Protein AF-A0A838WIP5-F1 (afdb_monomer_lite)

Secondary structure (DSSP, 8-state):
-HHHHHHHHHHTTTSS-HHHHHHHHHHHH----S--SB-TTHHHH---B-TT--SPPPPHHHHHH-TT---

Structure (mmCIF, N/CA/C/O backbone):
data_AF-A0A838WIP5-F1
#
_entry.id   AF-A0A838WIP5-F1
#
loop_
_atom_site.group_PDB
_atom_site.id
_atom_site.type_symbol
_atom_site.label_atom_id
_atom_site.label_alt_id
_atom_site.label_comp_id
_atom_site.label_asym_id
_atom_site.label_entity_id
_atom_site.label_seq_id
_atom_site.pdbx_PDB_ins_code
_atom_site.Cartn_x
_atom_site.Cartn_y
_atom_site.Cartn_z
_atom_site.occupancy
_atom_site.B_iso_or_equiv
_atom_site.auth_seq_id
_atom_site.auth_comp_id
_atom_site.auth_asym_id
_atom_site.auth_atom_id
_atom_site.pdbx_PDB_model_num
ATOM 1 N N . MET A 1 1 ? -11.889 -2.478 16.231 1.00 79.62 1 MET A N 1
ATOM 2 C CA . MET A 1 1 ? -10.689 -2.702 15.389 1.00 79.62 1 MET A CA 1
ATOM 3 C C . MET A 1 1 ? -10.283 -1.481 14.570 1.00 79.62 1 MET A C 1
ATOM 5 O O . MET A 1 1 ? -9.088 -1.267 14.458 1.00 79.62 1 MET A O 1
ATOM 9 N N . ALA A 1 2 ? -11.211 -0.675 14.033 1.00 91.12 2 ALA A N 1
ATOM 10 C CA . ALA A 1 2 ? -10.863 0.543 13.285 1.00 91.12 2 ALA A CA 1
ATOM 11 C C . ALA A 1 2 ? -9.978 1.523 14.086 1.00 91.12 2 ALA A C 1
ATOM 13 O O . ALA A 1 2 ? -8.933 1.921 13.591 1.00 91.12 2 ALA A O 1
ATOM 14 N N . GLU A 1 3 ? -10.313 1.794 15.353 1.00 94.12 3 GLU A N 1
ATOM 15 C CA . GLU A 1 3 ? -9.517 2.672 16.234 1.00 94.12 3 GLU A CA 1
ATOM 16 C C . GLU A 1 3 ? -8.066 2.207 16.435 1.00 94.12 3 GLU A C 1
ATOM 18 O O . GLU A 1 3 ? -7.141 3.007 16.395 1.00 94.12 3 GLU A O 1
ATOM 23 N N . LEU A 1 4 ? -7.833 0.898 16.587 1.00 93.75 4 LEU A N 1
ATOM 24 C CA . LEU A 1 4 ? -6.473 0.362 16.728 1.00 93.75 4 LEU A CA 1
ATOM 25 C C . LEU A 1 4 ? -5.664 0.524 15.434 1.00 93.75 4 LEU A C 1
ATOM 27 O O . LEU A 1 4 ? -4.458 0.757 15.482 1.00 93.75 4 LEU A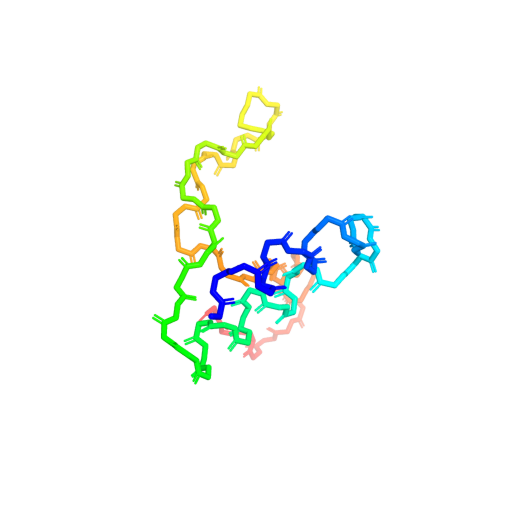 O 1
ATOM 31 N N . ARG A 1 5 ? -6.318 0.426 14.269 1.00 94.19 5 ARG A N 1
ATOM 32 C CA . ARG A 1 5 ? -5.674 0.703 12.976 1.00 94.19 5 ARG A CA 1
ATOM 33 C C . ARG A 1 5 ? -5.382 2.194 12.812 1.00 94.19 5 ARG A C 1
ATOM 35 O O . ARG A 1 5 ? -4.320 2.543 12.298 1.00 94.19 5 ARG A O 1
ATOM 42 N N . ASP A 1 6 ? -6.278 3.054 13.295 1.00 95.19 6 ASP A N 1
ATOM 43 C CA . ASP A 1 6 ? -6.110 4.509 13.314 1.00 95.19 6 ASP A CA 1
ATOM 44 C C . ASP A 1 6 ? -4.954 4.963 14.221 1.00 95.19 6 ASP A C 1
ATOM 46 O O . ASP A 1 6 ? -4.157 5.811 13.828 1.00 95.19 6 ASP A O 1
ATOM 50 N N . GLN A 1 7 ? -4.809 4.359 15.400 1.00 96.31 7 GLN A N 1
ATOM 51 C CA . GLN A 1 7 ? -3.666 4.597 16.284 1.00 96.31 7 GLN A CA 1
ATOM 52 C C . GLN A 1 7 ? -2.369 4.117 15.633 1.00 96.31 7 GLN A C 1
ATOM 54 O O . GLN A 1 7 ? -1.433 4.892 15.461 1.00 96.31 7 GLN A O 1
ATOM 59 N N . ARG A 1 8 ? -2.350 2.875 15.134 1.00 95.38 8 ARG A N 1
ATOM 60 C CA . ARG A 1 8 ? -1.163 2.287 14.503 1.00 95.38 8 ARG A CA 1
ATOM 61 C C . ARG A 1 8 ? -0.655 3.096 13.305 1.00 95.38 8 ARG A C 1
ATOM 63 O O . ARG A 1 8 ? 0.553 3.251 13.159 1.00 95.38 8 ARG A O 1
ATOM 70 N N . ARG A 1 9 ? -1.541 3.641 12.457 1.00 94.25 9 ARG A N 1
ATOM 71 C CA . ARG A 1 9 ? -1.110 4.493 11.327 1.00 94.25 9 ARG A CA 1
ATOM 72 C C . ARG A 1 9 ? -0.468 5.811 11.777 1.00 94.25 9 ARG A C 1
ATOM 74 O O . ARG A 1 9 ? 0.305 6.370 11.005 1.00 94.25 9 ARG A O 1
ATOM 81 N N . ARG A 1 10 ? -0.818 6.323 12.964 1.00 95.06 10 ARG A N 1
ATOM 82 C CA . ARG A 1 10 ? -0.254 7.558 13.529 1.00 95.06 10 ARG A CA 1
ATOM 83 C C . ARG A 1 10 ? 1.073 7.274 14.220 1.00 95.06 10 ARG A C 1
ATOM 85 O O . ARG A 1 10 ? 2.043 7.966 13.942 1.00 95.06 10 ARG A O 1
ATOM 92 N N . ASP A 1 11 ? 1.114 6.235 15.049 1.00 97.31 11 ASP A N 1
ATOM 93 C CA . ASP A 1 11 ? 2.298 5.875 15.836 1.00 97.31 11 ASP A CA 1
ATOM 94 C C . ASP A 1 11 ? 3.476 5.468 14.942 1.00 97.31 11 ASP A C 1
ATOM 96 O O . ASP A 1 11 ? 4.610 5.861 15.189 1.00 97.31 11 ASP A O 1
ATOM 100 N N . PHE A 1 12 ? 3.197 4.729 13.864 1.00 96.12 12 PHE A N 1
ATOM 101 C CA . PHE A 1 12 ? 4.202 4.245 12.911 1.00 96.12 12 PHE A CA 1
ATOM 102 C C . PHE A 1 12 ? 4.212 5.047 11.602 1.00 96.12 12 PHE A C 1
ATOM 104 O O . PHE A 1 12 ? 4.509 4.517 10.523 1.00 96.12 12 PHE A O 1
ATOM 111 N N . PHE A 1 13 ? 3.831 6.325 11.659 1.00 94.44 13 PHE A N 1
ATOM 112 C CA . PHE A 1 13 ? 3.850 7.184 10.482 1.00 94.44 13 PHE A CA 1
ATOM 113 C C . PHE A 1 13 ? 5.281 7.320 9.941 1.00 94.44 13 PHE A C 1
ATOM 115 O O . PHE A 1 13 ? 6.208 7.627 10.680 1.00 94.44 13 PHE A O 1
ATOM 122 N N . MET A 1 14 ? 5.452 7.078 8.637 1.00 92.62 14 MET A N 1
ATOM 123 C CA . MET A 1 14 ? 6.749 7.055 7.936 1.00 92.62 14 MET A CA 1
ATOM 124 C C . MET A 1 14 ? 7.758 5.994 8.409 1.00 92.62 14 MET A C 1
ATOM 126 O O . MET A 1 14 ? 8.878 5.968 7.911 1.00 92.62 14 MET A O 1
ATOM 130 N N . ASP A 1 15 ? 7.343 5.050 9.253 1.00 96.12 15 ASP A N 1
ATOM 131 C CA . ASP A 1 15 ? 8.208 3.983 9.777 1.00 96.12 15 ASP A CA 1
ATOM 132 C C . ASP A 1 15 ? 8.220 2.714 8.889 1.00 96.12 15 ASP A C 1
ATOM 134 O O . ASP A 1 15 ? 8.680 1.645 9.267 1.00 96.12 15 ASP A O 1
ATOM 138 N N . GLY A 1 16 ? 7.655 2.787 7.677 1.00 93.44 16 GLY A N 1
ATOM 139 C CA . GLY A 1 16 ? 7.667 1.682 6.703 1.00 93.44 16 GLY A CA 1
ATOM 140 C C . GLY A 1 16 ? 6.640 0.562 6.941 1.00 93.44 16 GLY A C 1
ATOM 141 O O . GLY A 1 16 ? 6.512 -0.340 6.114 1.00 93.44 16 GLY A O 1
ATOM 142 N N . HIS A 1 17 ? 5.839 0.628 8.005 1.00 96.12 17 HIS A N 1
ATOM 143 C CA . HIS A 1 17 ? 4.866 -0.423 8.340 1.00 96.12 17 HIS A CA 1
ATOM 144 C C . HIS A 1 17 ? 3.567 -0.398 7.519 1.00 96.12 17 HIS A C 1
ATOM 146 O O . HIS A 1 17 ? 2.893 -1.423 7.380 1.00 96.12 17 HIS A O 1
ATOM 152 N N . ARG A 1 18 ? 3.216 0.755 6.934 1.00 94.38 18 ARG A N 1
ATOM 153 C CA . ARG A 1 18 ? 1.878 0.997 6.370 1.00 94.38 18 ARG A CA 1
ATOM 154 C C . ARG A 1 18 ? 1.467 -0.004 5.287 1.00 94.38 18 ARG A C 1
ATOM 156 O O . ARG A 1 18 ? 0.341 -0.490 5.326 1.00 94.38 18 ARG A O 1
ATOM 163 N N . LEU A 1 19 ? 2.346 -0.326 4.337 1.00 94.12 19 LEU A N 1
ATOM 164 C CA . LEU A 1 19 ? 1.999 -1.210 3.215 1.00 94.12 19 LEU A CA 1
ATOM 165 C C . LEU A 1 19 ? 1.757 -2.660 3.664 1.00 94.12 19 LEU A C 1
ATOM 167 O O . LEU A 1 19 ? 0.836 -3.312 3.176 1.00 94.12 19 LEU A O 1
ATOM 171 N N . GLY A 1 20 ? 2.560 -3.158 4.608 1.00 95.00 20 GLY A N 1
ATOM 172 C CA . GLY A 1 20 ? 2.373 -4.496 5.176 1.00 95.00 20 GLY A CA 1
ATOM 173 C C . GLY A 1 20 ? 1.074 -4.599 5.974 1.00 95.00 20 GLY A C 1
ATOM 174 O O . GLY A 1 20 ? 0.344 -5.580 5.846 1.00 95.00 20 GLY A O 1
ATOM 175 N N . ASP A 1 21 ? 0.748 -3.554 6.736 1.00 96.25 21 ASP A N 1
ATOM 176 C CA . ASP A 1 21 ? -0.511 -3.475 7.475 1.00 96.25 21 ASP A CA 1
ATOM 177 C C . ASP A 1 21 ? -1.727 -3.486 6.547 1.00 96.25 21 ASP A C 1
ATOM 179 O O . ASP A 1 21 ? -2.647 -4.262 6.780 1.00 96.25 21 ASP A O 1
ATOM 183 N N . LEU A 1 22 ? -1.704 -2.696 5.469 1.00 95.62 22 LEU A N 1
ATOM 184 C CA . LEU A 1 22 ? -2.773 -2.660 4.466 1.00 95.62 22 LEU A CA 1
ATOM 185 C C . LEU A 1 22 ? -3.075 -4.040 3.875 1.00 95.62 22 LEU A C 1
ATOM 187 O O . LEU A 1 22 ? -4.223 -4.479 3.875 1.00 95.62 22 LEU A O 1
ATOM 191 N N . ARG A 1 23 ? -2.034 -4.759 3.440 1.00 95.88 23 ARG A N 1
ATOM 192 C CA . ARG A 1 23 ? -2.180 -6.121 2.904 1.00 95.88 23 ARG A CA 1
ATOM 193 C C . ARG A 1 23 ? -2.750 -7.080 3.939 1.00 95.88 23 ARG A C 1
ATOM 195 O O . ARG A 1 23 ? -3.656 -7.843 3.629 1.00 95.88 23 ARG A O 1
ATOM 202 N N . ARG A 1 24 ? -2.249 -7.014 5.175 1.00 95.12 24 ARG A N 1
ATOM 203 C CA . ARG A 1 24 ? -2.740 -7.849 6.277 1.00 95.12 24 ARG A CA 1
ATOM 204 C C . ARG A 1 24 ? -4.209 -7.569 6.587 1.00 95.12 24 ARG A C 1
ATOM 206 O O . ARG A 1 24 ? -4.946 -8.502 6.881 1.00 95.12 24 ARG A O 1
ATOM 213 N N . TYR A 1 25 ? -4.638 -6.309 6.538 1.00 95.94 25 TYR A N 1
ATOM 214 C CA . TYR A 1 25 ? -6.030 -5.947 6.797 1.00 95.94 25 TYR A CA 1
ATOM 215 C C . TYR A 1 25 ? -6.978 -6.487 5.734 1.00 95.94 25 TYR A C 1
ATOM 217 O O . TYR A 1 25 ? -8.043 -7.001 6.082 1.00 95.94 25 TYR A O 1
ATOM 225 N N . MET A 1 26 ? -6.557 -6.434 4.473 1.00 95.44 26 MET A N 1
ATOM 226 C CA . MET A 1 26 ? -7.305 -7.007 3.364 1.00 95.44 26 MET A CA 1
ATOM 227 C C . MET A 1 26 ? -7.392 -8.537 3.483 1.00 95.44 26 MET A C 1
ATOM 229 O O . MET A 1 26 ? -8.490 -9.082 3.459 1.00 95.44 26 MET A O 1
ATOM 233 N N . ASP A 1 27 ? -6.258 -9.213 3.691 1.00 95.88 27 ASP A N 1
ATOM 234 C CA . ASP A 1 27 ? -6.152 -10.681 3.718 1.00 95.88 27 ASP A CA 1
ATOM 235 C C . ASP A 1 27 ? -6.826 -11.323 4.944 1.00 95.88 27 ASP A C 1
ATOM 237 O O . ASP A 1 27 ? -7.607 -12.261 4.818 1.00 95.88 27 ASP A O 1
ATOM 241 N N . GLN A 1 28 ? -6.572 -10.799 6.147 1.00 95.94 28 GLN A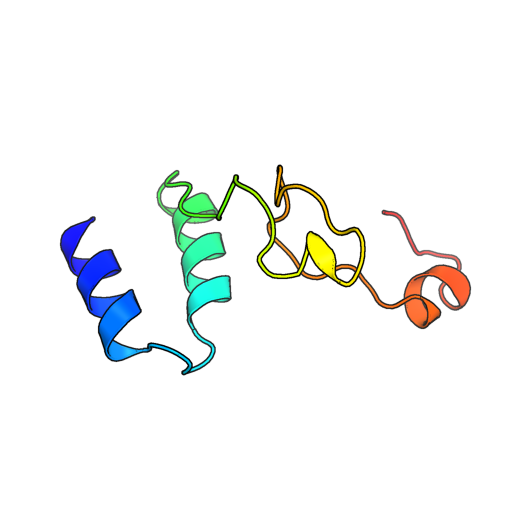 N 1
ATOM 242 C CA . GLN A 1 28 ? -7.008 -11.449 7.391 1.00 95.94 28 GLN A CA 1
ATOM 243 C C . GLN A 1 28 ? -8.335 -10.917 7.927 1.00 95.94 28 GLN A C 1
ATOM 245 O O . GLN A 1 28 ? -8.998 -11.598 8.711 1.00 95.94 28 GLN A O 1
ATOM 250 N N . TYR A 1 29 ? -8.708 -9.689 7.561 1.00 94.06 29 TYR A N 1
ATOM 251 C CA . TYR A 1 29 ? -9.873 -9.012 8.133 1.00 94.06 29 TYR A CA 1
ATOM 252 C C . TYR A 1 29 ? -10.882 -8.540 7.082 1.00 94.06 29 TYR A C 1
ATOM 254 O O . TYR A 1 29 ? -11.916 -7.997 7.469 1.00 94.06 29 TYR A O 1
ATOM 262 N N . GLY A 1 30 ? -10.610 -8.726 5.783 1.00 95.19 30 GLY A N 1
ATOM 263 C CA . GLY A 1 30 ? -11.498 -8.288 4.702 1.00 95.19 30 GLY A CA 1
ATOM 264 C C . GLY A 1 30 ? -11.713 -6.772 4.662 1.00 95.19 30 GLY A C 1
ATOM 265 O O . GLY A 1 30 ? -12.747 -6.313 4.183 1.00 95.19 30 GLY A O 1
ATOM 266 N N . VAL A 1 31 ? -10.779 -5.991 5.217 1.00 95.50 31 VAL A N 1
ATOM 267 C CA . VAL A 1 31 ? -10.869 -4.528 5.261 1.00 95.50 31 VAL A CA 1
ATOM 268 C C . VAL A 1 31 ? -9.905 -3.938 4.245 1.00 95.50 31 VAL A C 1
ATOM 270 O O . VAL A 1 31 ? -8.690 -4.005 4.431 1.00 95.50 31 VAL A O 1
ATOM 273 N N . ASP A 1 32 ? -10.460 -3.314 3.211 1.00 94.62 32 ASP A N 1
ATOM 274 C CA . ASP A 1 32 ? -9.691 -2.536 2.249 1.00 94.62 32 ASP A CA 1
ATOM 275 C C . ASP A 1 32 ? -9.500 -1.097 2.754 1.00 94.62 32 ASP A C 1
ATOM 277 O O . ASP A 1 32 ? -10.457 -0.349 2.956 1.00 94.62 32 ASP A O 1
ATOM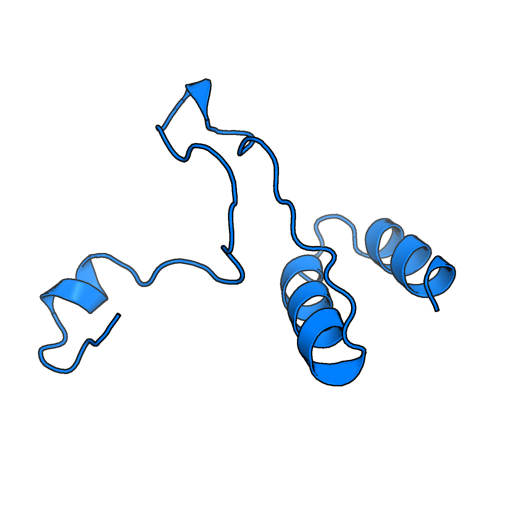 281 N N . GLU A 1 33 ? -8.245 -0.727 2.999 1.00 94.00 33 GLU A N 1
ATOM 282 C CA . GLU A 1 33 ? -7.839 0.641 3.337 1.00 94.00 33 GLU A CA 1
ATOM 283 C C . GLU A 1 33 ? -6.794 1.187 2.349 1.00 94.00 33 GLU A C 1
ATOM 285 O O . GLU A 1 33 ? -6.100 2.166 2.662 1.00 94.00 33 GLU A O 1
ATOM 290 N N . PHE A 1 34 ? -6.625 0.543 1.187 1.00 94.94 34 PHE A N 1
ATOM 291 C CA . PHE A 1 34 ? -5.749 1.056 0.143 1.00 94.94 34 PHE A CA 1
ATOM 292 C C . PHE A 1 34 ? -6.307 2.376 -0.414 1.00 94.94 34 PHE A C 1
ATOM 294 O O . PHE A 1 34 ? -7.520 2.599 -0.445 1.00 94.94 34 PHE A O 1
ATOM 301 N N . PRO A 1 35 ? -5.432 3.309 -0.817 1.00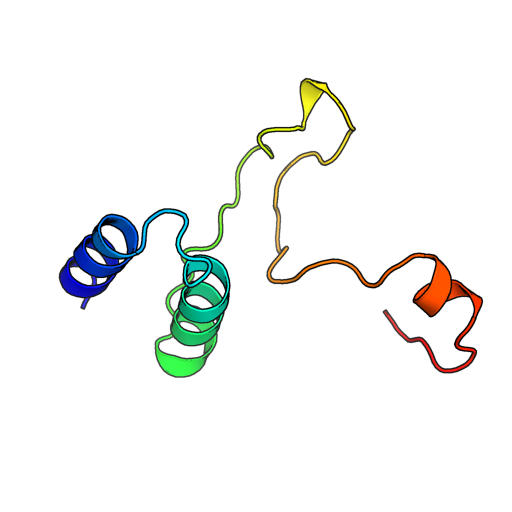 91.50 35 PRO A N 1
ATOM 302 C CA . PRO A 1 35 ? -5.877 4.524 -1.480 1.00 91.50 35 PRO A CA 1
ATOM 303 C C . PRO A 1 35 ? -6.492 4.178 -2.843 1.00 91.50 35 PRO A C 1
ATOM 305 O O . PRO A 1 35 ? -5.969 3.335 -3.558 1.00 91.50 35 PRO A O 1
ATOM 308 N N . THR A 1 36 ? -7.581 4.851 -3.214 1.00 89.06 36 THR A N 1
ATOM 309 C CA . THR A 1 36 ? -8.304 4.613 -4.482 1.00 89.06 36 THR A CA 1
ATOM 310 C C . THR A 1 36 ? -8.334 5.836 -5.404 1.00 89.06 36 THR A C 1
ATOM 312 O O . THR A 1 36 ? -8.594 5.711 -6.600 1.00 89.06 36 THR A O 1
ATOM 315 N N . GLY A 1 37 ? -8.058 7.026 -4.861 1.00 87.62 37 GLY A N 1
ATOM 316 C CA . GLY A 1 37 ? -8.102 8.302 -5.578 1.00 87.62 37 GLY A CA 1
ATOM 317 C C . GLY A 1 37 ? -6.847 8.620 -6.404 1.00 87.62 37 GLY A C 1
ATOM 318 O O . GLY A 1 37 ? -6.014 7.737 -6.635 1.00 87.62 37 GLY A O 1
ATOM 319 N N . PRO A 1 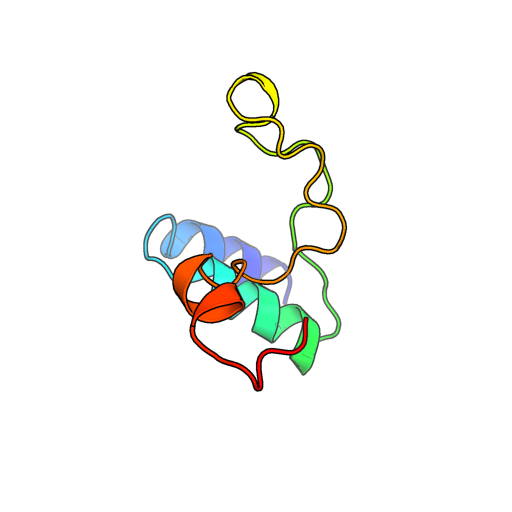38 ? -6.695 9.889 -6.827 1.00 88.38 38 PRO A N 1
ATOM 320 C CA . PRO A 1 38 ? -5.538 10.350 -7.584 1.00 88.38 38 PRO A CA 1
ATOM 321 C C . PRO A 1 38 ? -4.240 10.103 -6.824 1.00 88.38 38 PRO A C 1
ATOM 323 O O . PRO A 1 38 ? -4.129 10.399 -5.629 1.00 88.38 38 PRO A O 1
ATOM 326 N N . HIS A 1 39 ? -3.247 9.570 -7.523 1.00 86.19 39 HIS A N 1
ATOM 327 C CA . HIS A 1 39 ? -1.918 9.400 -6.970 1.00 86.19 39 HIS A CA 1
ATOM 328 C C . HIS A 1 39 ? -1.293 10.784 -6.681 1.00 86.19 39 HIS A C 1
ATOM 330 O O . HIS A 1 39 ? -1.421 11.689 -7.504 1.00 86.19 39 HIS A O 1
ATOM 336 N N . PRO A 1 40 ? -0.548 10.988 -5.575 1.00 84.62 40 PRO A N 1
ATOM 337 C CA . PRO A 1 40 ? 0.062 12.287 -5.261 1.00 84.62 40 PRO A CA 1
ATOM 338 C C . PRO A 1 40 ? 0.996 12.825 -6.358 1.00 84.62 40 PRO A C 1
ATOM 340 O O . PRO A 1 40 ? 1.150 14.030 -6.511 1.00 84.62 40 PRO A O 1
ATOM 343 N N . ASN A 1 41 ? 1.598 11.922 -7.140 1.00 80.31 41 ASN A N 1
ATOM 344 C CA . ASN A 1 41 ? 2.448 12.242 -8.297 1.00 80.31 41 ASN A CA 1
ATOM 345 C C . ASN A 1 41 ? 1.710 12.262 -9.649 1.00 80.31 41 ASN A C 1
ATOM 347 O O . ASN A 1 41 ? 2.368 12.205 -10.690 1.00 80.31 41 ASN A O 1
ATOM 351 N N . ASP A 1 42 ? 0.378 12.338 -9.668 1.00 72.75 42 ASP A N 1
ATOM 352 C CA . ASP A 1 42 ? -0.403 12.350 -10.913 1.00 72.75 42 ASP A CA 1
ATOM 353 C C . ASP A 1 42 ? 0.036 13.481 -11.864 1.00 72.75 42 ASP A C 1
ATOM 355 O O . ASP A 1 42 ? 0.357 13.236 -13.026 1.00 72.75 42 ASP A O 1
ATOM 359 N N . ALA A 1 43 ? 0.219 14.694 -11.330 1.00 68.00 43 ALA A N 1
ATOM 360 C CA . ALA A 1 43 ? 0.625 15.869 -12.107 1.00 68.00 43 ALA A CA 1
ATOM 361 C C . ALA A 1 43 ? 2.072 15.825 -12.639 1.00 68.00 43 ALA A C 1
ATOM 363 O O . ALA A 1 43 ? 2.402 16.562 -13.566 1.00 68.00 43 ALA A O 1
ATOM 364 N N . ALA A 1 44 ? 2.948 15.007 -12.049 1.00 63.00 44 ALA A N 1
ATOM 365 C CA . ALA A 1 44 ? 4.379 15.027 -12.352 1.00 63.00 44 ALA A CA 1
ATOM 366 C C . ALA A 1 44 ? 4.844 13.830 -13.202 1.00 63.00 44 ALA A C 1
ATOM 368 O O . ALA A 1 44 ? 5.817 13.974 -13.938 1.00 63.00 44 ALA A O 1
ATOM 369 N N . TRP A 1 45 ? 4.184 12.662 -13.116 1.00 54.03 45 TRP A N 1
ATOM 370 C CA . TRP A 1 45 ? 4.686 11.419 -13.734 1.00 54.03 45 TRP A CA 1
ATOM 371 C C . TRP A 1 45 ? 3.602 10.431 -14.229 1.00 54.03 45 TRP A C 1
ATOM 373 O O . TRP A 1 45 ? 3.917 9.261 -14.434 1.00 54.03 45 TRP A O 1
ATOM 383 N N . ALA A 1 46 ? 2.353 10.865 -14.461 1.00 67.38 46 ALA A N 1
ATOM 384 C CA . ALA A 1 46 ? 1.318 10.082 -15.167 1.00 67.38 46 ALA A CA 1
ATOM 385 C C . ALA A 1 46 ? 0.903 8.743 -14.512 1.00 67.38 46 ALA A C 1
ATOM 387 O O . ALA A 1 46 ? 0.649 7.757 -15.204 1.00 67.38 46 ALA A O 1
ATOM 388 N N . TRP A 1 47 ? 0.831 8.693 -13.177 1.00 71.75 47 TRP A N 1
ATOM 389 C CA . TRP A 1 47 ? 0.374 7.489 -12.463 1.00 71.75 47 TRP A CA 1
ATOM 390 C C . TRP A 1 47 ? -1.157 7.357 -12.422 1.00 71.75 47 TRP A C 1
ATOM 392 O O . TRP A 1 47 ? -1.648 6.250 -12.219 1.00 71.75 47 TRP A O 1
ATOM 402 N N . GLY A 1 48 ? -1.920 8.435 -12.643 1.00 85.12 48 GLY A N 1
ATOM 403 C CA . GLY A 1 48 ? -3.380 8.391 -12.609 1.00 85.12 48 GLY A CA 1
ATOM 404 C C . GLY A 1 48 ? -3.925 8.143 -11.202 1.00 85.12 48 GLY A C 1
ATOM 405 O O . GLY A 1 48 ? -3.401 8.646 -10.207 1.00 85.12 48 GLY A O 1
ATOM 406 N N . ASN A 1 49 ? -4.987 7.343 -11.118 1.00 88.12 49 ASN A N 1
ATOM 407 C CA . ASN A 1 49 ? -5.571 6.903 -9.852 1.00 88.12 49 ASN A CA 1
ATOM 408 C C . ASN A 1 49 ? -4.896 5.619 -9.357 1.00 88.12 49 ASN A C 1
ATOM 410 O O . ASN A 1 49 ? -4.495 4.783 -10.162 1.00 88.12 49 ASN A O 1
ATOM 414 N N . TYR A 1 50 ? -4.845 5.423 -8.038 1.00 87.44 50 TYR A N 1
ATOM 415 C CA . TYR A 1 50 ? -4.317 4.190 -7.443 1.00 87.44 50 TYR A CA 1
ATOM 416 C C . TYR A 1 50 ? -5.060 2.923 -7.897 1.00 87.44 50 TYR A C 1
ATOM 418 O O . TYR A 1 50 ? -4.438 1.869 -7.993 1.00 87.44 50 TYR A O 1
ATOM 426 N N . GLY A 1 51 ? -6.361 3.013 -8.193 1.00 86.00 51 GLY A N 1
ATOM 427 C CA . GLY A 1 51 ? -7.133 1.877 -8.705 1.00 86.00 51 GLY A CA 1
ATOM 428 C C . GLY A 1 51 ? -7.098 0.673 -7.758 1.00 86.00 51 GLY A C 1
ATOM 429 O O . GLY A 1 51 ? -7.458 0.798 -6.591 1.00 86.00 51 GLY A O 1
ATOM 430 N N . ASP A 1 52 ? -6.664 -0.477 -8.273 1.00 87.62 52 ASP A N 1
ATOM 431 C CA . ASP A 1 52 ? -6.507 -1.760 -7.574 1.00 87.62 52 ASP A CA 1
ATOM 432 C C . ASP A 1 52 ? -5.054 -2.042 -7.131 1.00 87.62 52 ASP A C 1
ATOM 434 O O . ASP A 1 52 ? -4.696 -3.173 -6.785 1.00 87.62 52 ASP A O 1
ATOM 438 N N . ALA A 1 53 ? -4.188 -1.024 -7.125 1.00 87.94 53 ALA A N 1
ATOM 439 C CA . ALA A 1 53 ? -2.784 -1.185 -6.774 1.00 87.94 53 ALA A CA 1
ATOM 440 C C . ALA A 1 53 ? -2.589 -1.540 -5.286 1.00 87.94 53 ALA A C 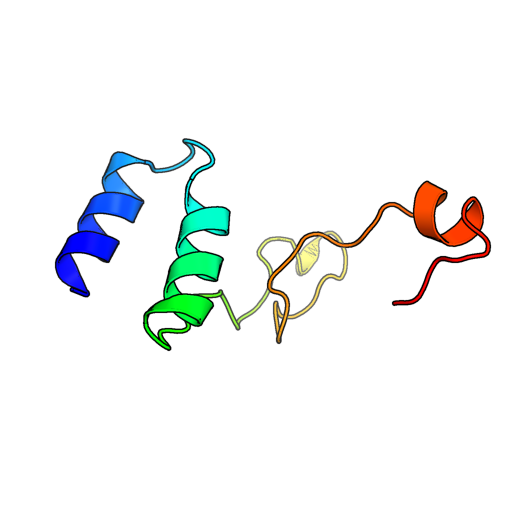1
ATOM 442 O O . ALA A 1 53 ? -2.714 -0.700 -4.394 1.00 87.94 53 ALA A O 1
ATOM 443 N N . THR A 1 54 ? -2.168 -2.781 -5.023 1.00 91.75 54 THR A N 1
ATOM 444 C CA . THR A 1 54 ? -1.853 -3.287 -3.668 1.00 91.75 54 THR A CA 1
ATOM 445 C C . THR A 1 54 ? -0.359 -3.576 -3.446 1.00 91.75 54 THR A C 1
ATOM 447 O O . THR A 1 54 ? 0.094 -3.913 -2.336 1.00 91.75 54 THR A O 1
ATOM 450 N N . CYS A 1 55 ? 0.459 -3.438 -4.494 1.00 88.69 55 CYS A N 1
ATOM 451 C CA . CYS A 1 55 ? 1.885 -3.739 -4.466 1.00 88.69 55 CYS A CA 1
ATOM 452 C C . CYS A 1 55 ? 2.737 -2.830 -5.353 1.00 88.69 55 CYS A C 1
ATOM 454 O O . CYS A 1 55 ? 2.241 -2.085 -6.192 1.00 88.69 55 CYS A O 1
ATOM 456 N N . PHE A 1 56 ? 4.051 -2.876 -5.119 1.00 87.19 56 PHE A N 1
ATOM 457 C CA . PHE A 1 56 ? 5.003 -2.226 -6.007 1.00 87.19 56 PHE A CA 1
ATOM 458 C C . PHE A 1 56 ? 5.143 -3.036 -7.288 1.00 87.19 56 PHE A C 1
ATOM 460 O O . PHE A 1 56 ? 5.237 -4.264 -7.248 1.00 87.19 56 PHE A O 1
ATOM 467 N N . VAL A 1 57 ? 5.206 -2.329 -8.412 1.00 83.94 57 VAL A N 1
ATOM 468 C CA . VAL A 1 57 ? 5.422 -2.948 -9.715 1.00 83.94 57 VAL A CA 1
ATOM 469 C C . VAL A 1 57 ? 6.841 -3.527 -9.764 1.00 83.94 57 VAL A C 1
ATOM 471 O O . VAL A 1 57 ? 7.794 -2.836 -9.384 1.00 83.94 57 VAL A O 1
ATOM 474 N N . PRO A 1 58 ? 7.015 -4.769 -10.248 1.00 88.56 58 PRO A N 1
ATOM 475 C CA . PRO A 1 58 ? 8.331 -5.332 -10.512 1.00 88.56 58 PRO A CA 1
ATOM 476 C C . PRO A 1 58 ? 9.171 -4.417 -11.405 1.00 88.56 58 PRO A C 1
ATOM 478 O O . PRO A 1 58 ? 8.662 -3.748 -12.311 1.00 88.56 58 PRO A O 1
ATOM 481 N N . SER A 1 59 ? 10.481 -4.395 -11.160 1.00 90.44 59 SER A N 1
ATOM 482 C CA . SER A 1 59 ? 11.387 -3.534 -11.917 1.00 90.44 59 SER A CA 1
ATOM 483 C C . SER A 1 59 ? 11.375 -3.888 -13.408 1.00 90.44 59 SER A C 1
ATOM 485 O O . SER A 1 59 ? 11.161 -5.034 -13.808 1.00 90.44 59 SER A O 1
ATOM 487 N N . ARG A 1 60 ? 11.668 -2.904 -14.264 1.00 90.31 60 ARG A N 1
ATOM 488 C CA . ARG A 1 60 ? 11.794 -3.143 -15.710 1.00 90.31 60 ARG A CA 1
ATOM 489 C C . ARG A 1 60 ? 12.868 -4.190 -16.032 1.00 90.31 60 ARG A C 1
ATOM 491 O O . ARG A 1 60 ? 12.700 -4.943 -16.986 1.00 90.31 60 ARG A O 1
ATOM 498 N N . ALA A 1 61 ? 13.945 -4.236 -15.246 1.00 94.00 61 ALA A N 1
ATOM 499 C CA . ALA A 1 61 ? 15.011 -5.219 -15.411 1.00 94.00 61 ALA A CA 1
ATOM 500 C C . ALA A 1 61 ? 14.503 -6.645 -15.173 1.00 94.00 61 ALA A C 1
ATOM 502 O O . ALA A 1 61 ? 14.802 -7.516 -15.979 1.00 94.00 61 ALA A O 1
ATOM 503 N N . GLU A 1 62 ? 13.673 -6.862 -14.149 1.00 93.12 62 GLU A N 1
ATOM 504 C CA . GLU A 1 62 ? 13.054 -8.168 -13.892 1.00 93.12 62 GLU A CA 1
ATOM 505 C C . GLU A 1 62 ? 12.138 -8.579 -15.048 1.00 93.12 62 GLU A C 1
ATOM 507 O O . GLU A 1 62 ? 12.242 -9.678 -15.583 1.00 93.12 62 GLU A O 1
ATOM 512 N N . ARG A 1 63 ? 11.299 -7.649 -15.513 1.00 91.25 63 ARG A N 1
ATOM 513 C CA . ARG A 1 63 ? 10.338 -7.900 -16.596 1.00 91.25 63 ARG A CA 1
ATOM 514 C C . ARG A 1 63 ? 10.983 -8.294 -17.927 1.00 91.25 63 ARG A C 1
ATOM 516 O O . ARG A 1 63 ? 10.358 -8.999 -18.708 1.00 91.25 63 ARG A O 1
ATOM 523 N N . ILE A 1 64 ? 12.177 -7.776 -18.219 1.00 93.62 64 ILE A N 1
ATOM 524 C CA . ILE A 1 64 ? 12.897 -8.034 -19.478 1.00 93.62 64 ILE A CA 1
ATOM 525 C C . ILE A 1 64 ? 13.905 -9.174 -19.310 1.00 93.62 64 ILE A C 1
ATOM 527 O O . ILE A 1 64 ? 14.082 -9.983 -20.215 1.00 93.62 64 ILE A O 1
ATOM 531 N N . GLY A 1 65 ? 14.595 -9.210 -18.171 1.00 94.12 65 GLY A N 1
ATOM 532 C CA . GLY A 1 65 ? 15.696 -10.128 -17.902 1.00 94.12 65 GLY A CA 1
ATOM 533 C C . GLY A 1 65 ? 15.252 -11.518 -17.460 1.00 94.12 65 GLY A C 1
ATOM 534 O O . GLY A 1 65 ? 16.031 -12.455 -17.613 1.00 94.12 65 GLY A O 1
ATOM 535 N N . ASN A 1 66 ? 14.027 -11.671 -16.945 1.00 93.94 66 ASN A N 1
ATOM 536 C CA . ASN A 1 66 ? 13.477 -12.961 -16.544 1.00 93.94 66 ASN A CA 1
ATOM 537 C C . ASN A 1 66 ? 12.481 -13.488 -17.600 1.00 93.94 66 ASN A C 1
ATOM 539 O O . ASN A 1 66 ? 11.342 -13.018 -17.654 1.00 93.94 66 ASN A O 1
ATOM 543 N N . PRO A 1 67 ? 12.847 -14.512 -18.400 1.00 93.06 67 PRO A N 1
ATOM 544 C CA . PRO A 1 67 ? 11.954 -15.114 -19.396 1.00 93.06 67 PRO A CA 1
ATOM 545 C C . PRO A 1 67 ? 10.704 -15.767 -18.791 1.00 93.06 67 PRO A C 1
ATOM 547 O O . PRO A 1 67 ? 9.730 -16.014 -19.497 1.00 93.06 67 PRO A O 1
ATOM 550 N N . GLY A 1 68 ? 10.741 -16.087 -17.494 1.00 93.38 68 GLY A N 1
ATOM 551 C CA . GLY A 1 68 ? 9.623 -16.653 -16.749 1.00 93.38 68 GLY A CA 1
ATOM 552 C C . GLY A 1 68 ? 8.692 -15.612 -16.131 1.00 93.38 68 GLY A C 1
ATOM 553 O O . GLY A 1 68 ? 7.713 -16.009 -15.499 1.00 93.38 68 GLY A O 1
ATOM 554 N N . TYR A 1 69 ? 8.970 -14.311 -16.282 1.00 89.31 69 TYR A N 1
ATOM 555 C CA . TYR A 1 69 ? 8.125 -13.264 -15.720 1.00 89.31 69 TYR A CA 1
ATOM 556 C C . TYR A 1 69 ? 6.707 -13.337 -16.298 1.00 89.31 69 TYR A C 1
ATOM 558 O O . TYR A 1 69 ? 6.506 -13.314 -17.515 1.00 89.31 69 TYR A O 1
ATOM 566 N N . ARG A 1 70 ? 5.717 -13.398 -15.407 1.00 80.31 70 ARG A N 1
ATOM 567 C CA . ARG A 1 70 ? 4.295 -13.304 -15.738 1.00 80.31 70 ARG A CA 1
ATOM 568 C C . ARG A 1 70 ? 3.697 -12.174 -14.898 1.00 80.31 70 ARG A C 1
ATOM 570 O O . ARG A 1 70 ? 3.951 -12.170 -13.692 1.00 80.31 70 ARG A O 1
ATOM 577 N N . PRO A 1 71 ? 3.016 -11.201 -15.526 1.00 71.56 71 PRO A N 1
ATOM 578 C CA . PRO A 1 71 ? 2.349 -10.124 -14.806 1.00 71.56 71 PRO A CA 1
ATOM 579 C C . PRO A 1 71 ? 1.183 -10.643 -13.962 1.00 71.56 71 PRO A C 1
ATOM 581 O O . PRO A 1 71 ? 0.599 -11.689 -14.334 1.00 71.56 71 PRO A O 1
#

Foldseek 3Di:
DVVVVVVVCVVCPVVPCVLVVQVCCCVPPVDHPDFFAADPCCVPPNPGGCHPPSDDDDDPCCVVVPPPDDD

Radius of gyration: 15.22 Å; chains: 1; bounding box: 27×32×36 Å

pLDDT: mean 89.41, std 8.7, range [54.03, 97.31]

Sequence (71 aa):
MAELRDQRRRDFFMDGHRLGDLRRYMDQYGVDEFPTGPHPNDAAWAWGNYGDATCFVPSRAERIGNPGYRP